Protein AF-A0A379SRW6-F1 (afdb_monomer_lite)

Organism: NCBI:txid59203

InterPro domains:
  IPR004628 Mannonate dehydratase [PF03786] (2-85)
  IPR004628 Mannonate dehydratase [PTHR30387] (2-88)
  IPR036237 Xylose isomerase-like superfamily [SSF51658] (2-86)

Radius of gyration: 14.85 Å; chains: 1; bounding box: 26×39×39 Å

Structure (mmCIF, N/CA/C/O backbone):
data_AF-A0A379SRW6-F1
#
_entry.id   AF-A0A379SRW6-F1
#
loop_
_atom_site.group_PDB
_atom_site.id
_atom_site.type_symbol
_atom_site.label_atom_id
_atom_site.label_alt_id
_atom_site.label_comp_id
_atom_site.label_asym_id
_atom_site.label_entity_id
_atom_site.label_seq_id
_atom_site.pdbx_PDB_ins_code
_atom_site.Cartn_x
_atom_site.Cartn_y
_atom_site.Cartn_z
_atom_site.occupancy
_atom_site.B_iso_or_equiv
_atom_site.auth_seq_id
_atom_site.auth_comp_id
_atom_site.auth_asym_id
_atom_site.auth_atom_id
_atom_site.pdbx_PDB_model_num
ATOM 1 N N . MET A 1 1 ? -9.256 7.655 9.965 1.00 83.50 1 MET A N 1
ATOM 2 C CA . MET A 1 1 ? -7.883 8.195 9.854 1.00 83.50 1 MET A CA 1
ATOM 3 C C . MET A 1 1 ? -7.322 7.821 8.493 1.00 83.50 1 MET A C 1
ATOM 5 O O . MET A 1 1 ? -7.619 6.730 8.015 1.00 83.50 1 MET A O 1
ATOM 9 N N . VAL A 1 2 ? -6.544 8.715 7.882 1.00 83.62 2 VAL A N 1
ATOM 10 C CA . VAL A 1 2 ? -5.858 8.481 6.603 1.00 83.62 2 VAL A CA 1
ATOM 11 C C . VAL A 1 2 ? -4.362 8.327 6.882 1.00 83.62 2 VAL A C 1
ATOM 13 O O . VAL A 1 2 ? -3.788 9.177 7.560 1.00 83.62 2 VAL A O 1
ATOM 16 N N . THR A 1 3 ? -3.737 7.235 6.437 1.00 91.69 3 THR A N 1
ATOM 17 C CA . THR A 1 3 ? -2.291 6.997 6.628 1.00 91.69 3 THR A CA 1
ATOM 18 C C . THR A 1 3 ? -1.742 5.940 5.664 1.00 91.69 3 THR A C 1
ATOM 20 O O . THR A 1 3 ? -2.503 5.320 4.925 1.00 91.69 3 THR A O 1
ATOM 23 N N . ALA A 1 4 ? -0.425 5.725 5.677 1.00 94.25 4 ALA A N 1
ATOM 24 C CA . ALA A 1 4 ? 0.303 4.748 4.870 1.00 94.25 4 ALA A CA 1
ATOM 25 C C . ALA A 1 4 ? 1.551 4.218 5.605 1.00 94.25 4 ALA A C 1
ATOM 27 O O . ALA A 1 4 ? 1.983 4.771 6.622 1.00 94.25 4 ALA A O 1
ATOM 28 N N . LEU A 1 5 ? 2.159 3.145 5.093 1.00 93.81 5 LEU A N 1
ATOM 29 C CA . LEU A 1 5 ? 3.385 2.551 5.640 1.00 93.81 5 LEU A CA 1
ATOM 30 C C . LEU A 1 5 ? 4.636 3.135 4.959 1.00 93.81 5 LEU A C 1
ATOM 32 O O . LEU A 1 5 ? 5.299 2.471 4.172 1.00 93.81 5 LEU A O 1
ATOM 36 N N . HIS A 1 6 ? 4.961 4.395 5.266 1.00 90.56 6 HIS A N 1
ATOM 37 C CA . HIS A 1 6 ? 6.057 5.143 4.619 1.00 90.56 6 HIS A CA 1
ATOM 38 C C . HIS A 1 6 ? 7.466 4.564 4.820 1.00 90.56 6 HIS A C 1
ATOM 40 O O . HIS A 1 6 ? 8.394 4.957 4.121 1.00 90.56 6 HIS A O 1
ATOM 46 N N . HIS A 1 7 ? 7.654 3.676 5.796 1.00 92.56 7 HIS A N 1
ATOM 47 C CA . HIS A 1 7 ? 8.938 3.022 6.046 1.00 92.56 7 HIS A CA 1
ATOM 48 C C . HIS A 1 7 ? 9.179 1.811 5.137 1.00 92.56 7 HIS A C 1
ATOM 50 O O . HIS A 1 7 ? 10.308 1.328 5.078 1.00 92.56 7 HIS A O 1
ATOM 56 N N . ILE A 1 8 ? 8.146 1.314 4.447 1.00 93.56 8 ILE A N 1
ATOM 57 C CA . ILE A 1 8 ? 8.275 0.215 3.488 1.00 93.56 8 ILE A CA 1
ATOM 58 C C . ILE A 1 8 ? 8.712 0.796 2.134 1.00 93.56 8 ILE A C 1
ATOM 60 O O . ILE A 1 8 ? 8.067 1.730 1.650 1.00 93.56 8 ILE A O 1
ATOM 64 N N . PRO A 1 9 ? 9.783 0.272 1.505 1.00 93.81 9 PRO A N 1
ATOM 65 C CA . PRO A 1 9 ? 10.240 0.756 0.206 1.00 93.81 9 PRO A CA 1
ATOM 66 C C . PRO A 1 9 ? 9.177 0.651 -0.895 1.00 93.81 9 PRO A C 1
ATOM 68 O O . PRO A 1 9 ? 8.293 -0.207 -0.870 1.00 93.81 9 PRO A O 1
ATOM 71 N N . ASN A 1 10 ? 9.293 1.509 -1.908 1.00 91.69 10 ASN A N 1
ATOM 72 C CA . ASN A 1 10 ? 8.372 1.506 -3.042 1.00 91.69 10 ASN A CA 1
ATOM 73 C C . ASN A 1 10 ? 8.411 0.164 -3.782 1.00 91.69 10 ASN A C 1
ATOM 75 O O . ASN A 1 10 ? 9.482 -0.349 -4.088 1.00 91.69 10 ASN A O 1
ATOM 79 N N . GLY A 1 11 ? 7.236 -0.368 -4.119 1.00 91.69 11 GLY A N 1
ATOM 80 C CA . GLY A 1 11 ? 7.106 -1.642 -4.830 1.00 91.69 11 GLY A CA 1
ATOM 81 C C . GLY A 1 11 ? 7.206 -2.887 -3.943 1.00 91.69 11 GLY A C 1
ATOM 82 O O . GLY A 1 11 ? 6.863 -3.972 -4.412 1.00 91.69 11 GLY A O 1
ATOM 83 N N . GLU A 1 12 ? 7.603 -2.761 -2.676 1.00 96.19 12 GLU A N 1
ATOM 84 C CA . GLU A 1 12 ? 7.623 -3.886 -1.740 1.00 96.19 12 GLU A CA 1
ATOM 85 C C . GLU A 1 12 ? 6.223 -4.237 -1.223 1.00 96.19 12 GLU A C 1
ATOM 87 O O . GLU A 1 12 ? 5.312 -3.403 -1.157 1.00 96.19 12 GLU A O 1
ATOM 92 N N . ILE A 1 13 ? 6.049 -5.506 -0.855 1.00 97.69 13 ILE A N 1
ATOM 93 C CA . ILE A 1 13 ? 4.777 -6.015 -0.337 1.00 97.69 13 ILE A CA 1
ATOM 94 C C . ILE A 1 13 ? 4.570 -5.497 1.086 1.00 97.69 13 ILE A C 1
ATOM 96 O O . ILE A 1 13 ? 5.426 -5.661 1.954 1.00 97.69 13 ILE A O 1
ATOM 100 N N . TRP A 1 14 ? 3.394 -4.935 1.354 1.00 97.75 14 TRP A N 1
ATOM 101 C CA . TRP A 1 14 ? 2.975 -4.638 2.721 1.00 97.75 14 TRP A CA 1
ATOM 102 C C . TRP A 1 14 ? 2.446 -5.924 3.345 1.00 97.75 14 TRP A C 1
ATOM 104 O O . TRP A 1 14 ? 1.397 -6.427 2.934 1.00 97.75 14 TRP A O 1
ATOM 114 N N . SER A 1 15 ? 3.188 -6.499 4.291 1.00 98.12 15 SER A N 1
ATOM 115 C CA . SER A 1 15 ? 2.760 -7.709 4.996 1.00 98.12 15 SER A CA 1
ATOM 116 C C . SER A 1 15 ? 1.526 -7.435 5.861 1.00 98.12 15 SER A C 1
ATOM 118 O O . SER A 1 15 ? 1.300 -6.310 6.307 1.00 98.12 15 SER A O 1
ATOM 120 N N . VAL A 1 16 ? 0.738 -8.483 6.113 1.00 97.94 16 VAL A N 1
ATOM 121 C CA . VAL A 1 16 ? -0.413 -8.419 7.029 1.00 97.94 16 VAL A CA 1
ATOM 122 C C . VAL A 1 16 ? 0.033 -7.913 8.403 1.00 97.94 16 VAL A C 1
ATOM 124 O O . VAL A 1 16 ? -0.559 -6.970 8.913 1.00 97.94 16 VAL A O 1
ATOM 127 N N . ASP A 1 17 ? 1.140 -8.439 8.930 1.00 97.94 17 ASP A N 1
ATOM 128 C CA . ASP A 1 17 ? 1.682 -8.053 10.238 1.00 97.94 17 ASP A CA 1
ATOM 129 C C . ASP A 1 17 ? 1.962 -6.544 10.355 1.00 97.94 17 ASP A C 1
ATOM 131 O O . ASP A 1 17 ? 1.635 -5.921 11.364 1.00 97.94 17 ASP A O 1
ATOM 135 N N . GLU A 1 18 ? 2.543 -5.921 9.324 1.00 97.56 18 GLU A N 1
ATOM 136 C CA . GLU A 1 18 ? 2.843 -4.484 9.345 1.00 97.56 18 GLU A CA 1
ATOM 137 C C . GLU A 1 18 ? 1.575 -3.625 9.236 1.00 97.56 18 GLU A C 1
ATOM 139 O O . GLU A 1 18 ? 1.474 -2.571 9.877 1.00 97.56 18 GLU A O 1
ATOM 144 N N . ILE A 1 19 ? 0.585 -4.084 8.463 1.00 97.62 19 ILE A N 1
ATOM 145 C CA . ILE A 1 19 ? -0.724 -3.431 8.361 1.00 97.62 19 ILE A CA 1
ATOM 146 C C . ILE A 1 19 ? -1.454 -3.517 9.706 1.00 97.62 19 ILE A C 1
ATOM 148 O O . ILE A 1 19 ? -1.938 -2.499 10.201 1.00 97.62 19 ILE A O 1
ATOM 152 N N . GLU A 1 20 ? -1.495 -4.694 10.329 1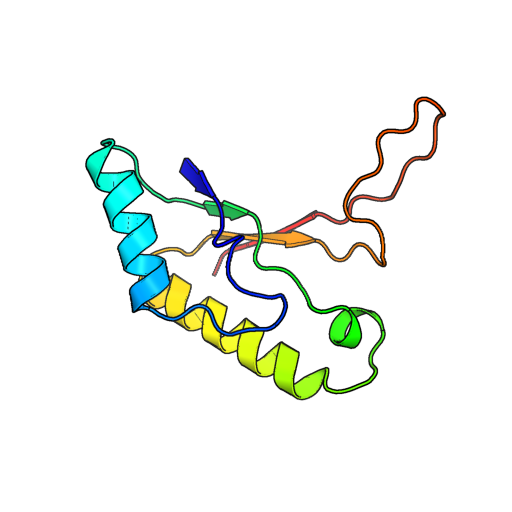.00 97.50 20 GLU A N 1
ATOM 153 C CA . GLU A 1 20 ? -2.141 -4.907 11.627 1.00 97.50 20 GLU A CA 1
ATOM 154 C C . GLU A 1 20 ? -1.459 -4.118 12.739 1.00 97.50 20 GLU A C 1
ATOM 156 O O . GLU A 1 20 ? -2.137 -3.464 13.528 1.00 97.50 20 GLU A O 1
ATOM 161 N N . LYS A 1 21 ? -0.123 -4.084 12.760 1.00 97.12 21 LYS A N 1
ATOM 162 C CA . LYS A 1 21 ? 0.634 -3.274 13.718 1.00 97.12 21 LYS A CA 1
ATOM 163 C C . LYS A 1 21 ? 0.262 -1.799 13.624 1.00 97.12 21 LYS A C 1
ATOM 165 O O . LYS A 1 21 ? 0.033 -1.153 14.645 1.00 97.12 21 LYS A O 1
ATOM 170 N N . ARG A 1 22 ? 0.181 -1.251 12.406 1.00 96.31 22 ARG A N 1
ATOM 171 C CA . ARG A 1 22 ? -0.254 0.136 12.218 1.00 96.31 22 ARG A CA 1
ATOM 172 C C . ARG A 1 22 ? -1.710 0.317 12.627 1.00 96.31 22 ARG A C 1
ATOM 174 O O . ARG A 1 22 ? -2.007 1.290 13.310 1.00 96.31 22 ARG A O 1
ATOM 181 N N . LYS A 1 23 ? -2.599 -0.592 12.224 1.00 96.00 23 LYS A N 1
ATOM 182 C CA . LYS A 1 23 ? -4.023 -0.554 12.575 1.00 96.00 23 LYS A CA 1
ATOM 183 C C . LYS A 1 23 ? -4.221 -0.530 14.093 1.00 96.00 23 LYS A C 1
ATOM 185 O O . LYS A 1 23 ? -4.931 0.345 14.574 1.00 96.00 23 LYS A O 1
ATOM 190 N N . ALA A 1 24 ? -3.504 -1.373 14.833 1.00 96.38 24 ALA A N 1
ATOM 191 C CA . ALA A 1 24 ? -3.531 -1.399 16.292 1.00 96.38 24 ALA A CA 1
ATOM 192 C C . ALA A 1 24 ? -3.145 -0.042 16.901 1.00 96.38 24 ALA A C 1
ATOM 194 O O . ALA A 1 24 ? -3.869 0.471 17.744 1.00 96.38 24 ALA A O 1
ATOM 195 N N . THR A 1 25 ? -2.079 0.608 16.415 1.00 95.94 25 THR A N 1
ATOM 196 C CA . THR A 1 25 ? -1.697 1.955 16.890 1.00 95.94 25 THR A CA 1
ATOM 197 C C . THR A 1 25 ? -2.798 3.001 16.665 1.00 95.94 25 THR A C 1
ATOM 199 O O . THR A 1 25 ? -2.954 3.929 17.455 1.00 95.94 25 THR A O 1
ATOM 202 N N . VAL A 1 26 ? -3.565 2.880 15.578 1.00 94.62 26 VAL A N 1
ATOM 203 C CA . VAL A 1 26 ? -4.684 3.788 15.273 1.00 94.62 26 VAL A CA 1
ATOM 204 C C . VAL A 1 26 ? -5.877 3.515 16.187 1.00 94.62 26 VAL A C 1
ATOM 206 O O . VAL A 1 26 ? -6.470 4.453 16.722 1.00 94.62 26 VAL A O 1
ATOM 209 N N . GLU A 1 27 ? -6.190 2.241 16.404 1.00 94.88 27 GLU A N 1
ATOM 210 C CA . GLU A 1 27 ? -7.291 1.795 17.260 1.00 94.88 27 GLU A CA 1
ATOM 211 C C . GLU A 1 27 ? -7.027 2.078 18.745 1.00 94.88 27 GLU A C 1
ATOM 213 O O . GLU A 1 27 ? -7.942 2.484 19.459 1.00 94.88 27 GLU A O 1
ATOM 218 N N . GLU A 1 28 ? -5.777 1.973 19.203 1.00 96.06 28 GLU A N 1
ATOM 219 C CA . GLU A 1 28 ? -5.346 2.387 20.547 1.00 96.06 28 GLU A CA 1
ATOM 220 C C . GLU A 1 28 ? -5.606 3.878 20.804 1.00 96.06 28 GLU A C 1
ATOM 222 O O . GLU A 1 28 ? -5.916 4.277 21.927 1.00 96.06 28 GLU A O 1
ATOM 227 N N . ALA A 1 29 ? -5.538 4.706 19.758 1.00 95.06 29 ALA A N 1
ATOM 228 C CA . ALA A 1 29 ? -5.897 6.120 19.818 1.00 95.06 29 ALA A CA 1
ATOM 229 C C . ALA A 1 29 ? -7.419 6.369 19.723 1.00 95.06 29 ALA A C 1
ATOM 231 O O . ALA A 1 29 ? -7.849 7.523 19.683 1.00 95.06 29 ALA A O 1
ATOM 232 N N . GLY A 1 30 ? -8.240 5.314 19.673 1.00 95.75 30 GLY A N 1
ATOM 233 C CA . GLY A 1 30 ? -9.695 5.396 19.530 1.00 95.75 30 GLY A CA 1
ATOM 234 C C . GLY A 1 30 ? -10.156 5.812 18.131 1.00 95.75 30 GLY A C 1
ATOM 235 O O . GLY A 1 30 ? -11.266 6.323 17.979 1.00 95.75 30 GLY A O 1
ATOM 236 N N . LEU A 1 31 ? -9.309 5.640 17.113 1.00 95.75 31 LEU A N 1
ATOM 237 C CA . LEU A 1 31 ? -9.605 5.972 15.721 1.00 95.75 31 LEU A CA 1
ATOM 238 C C . LEU A 1 31 ? -9.720 4.701 14.874 1.00 95.75 31 LEU A C 1
ATOM 240 O O . LEU A 1 31 ? -9.151 3.664 15.187 1.00 95.75 31 LEU A O 1
ATOM 244 N N . GLU A 1 32 ? -10.410 4.802 13.743 1.00 94.12 32 GLU A N 1
ATOM 245 C CA . GLU A 1 32 ? -10.446 3.750 12.724 1.00 94.12 32 GLU A CA 1
ATOM 246 C C . GLU A 1 32 ? -9.517 4.115 11.562 1.00 94.12 32 GLU A C 1
ATOM 248 O O . GLU A 1 32 ? -9.497 5.265 11.103 1.00 94.12 32 GLU A O 1
ATOM 253 N N . TRP A 1 33 ? -8.764 3.148 11.039 1.00 95.62 33 TRP A N 1
ATOM 254 C CA . TRP A 1 33 ? -8.026 3.328 9.791 1.00 95.62 33 TRP A CA 1
ATOM 255 C C . TRP A 1 33 ? -8.922 3.002 8.590 1.00 95.62 33 TRP A C 1
ATOM 257 O O . TRP A 1 33 ? -9.092 1.847 8.222 1.00 95.62 33 TRP A O 1
ATOM 267 N N . SER A 1 34 ? -9.487 4.041 7.973 1.00 90.31 34 SER A N 1
ATOM 268 C CA . 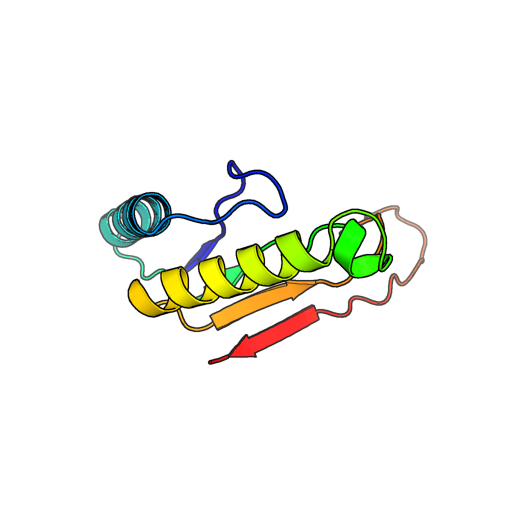SER A 1 34 ? -10.512 3.906 6.931 1.00 90.31 34 SER A CA 1
ATOM 269 C C . SER A 1 34 ? -9.983 4.032 5.499 1.00 90.31 34 SER A C 1
ATOM 271 O O . SER A 1 34 ? -10.576 3.478 4.575 1.00 90.31 34 SER A O 1
ATOM 273 N N . VAL A 1 35 ? -8.883 4.765 5.290 1.00 93.31 35 VAL A N 1
ATOM 274 C CA . VAL A 1 35 ? -8.317 5.025 3.956 1.00 93.31 35 VAL A CA 1
ATOM 275 C C . VAL A 1 35 ? -6.794 4.941 3.989 1.00 93.31 35 VAL A C 1
ATOM 277 O O . VAL A 1 35 ? -6.148 5.485 4.890 1.00 93.31 35 VAL A O 1
ATOM 280 N N . VAL A 1 36 ? -6.212 4.294 2.979 1.00 95.50 36 VAL A N 1
ATOM 281 C CA . VAL A 1 36 ? -4.765 4.321 2.728 1.00 95.50 36 VAL A CA 1
ATOM 282 C C . VAL A 1 36 ? -4.436 5.443 1.754 1.00 95.50 36 VAL A C 1
ATOM 284 O O . VAL A 1 36 ? -4.953 5.447 0.643 1.00 95.50 36 VAL A O 1
ATOM 287 N N . GLU A 1 37 ? -3.548 6.360 2.130 1.00 91.56 37 GLU A N 1
ATOM 288 C CA . GLU A 1 37 ? -3.030 7.407 1.237 1.00 91.56 37 GLU A CA 1
ATOM 289 C C . GLU A 1 37 ? -1.517 7.570 1.457 1.00 91.56 37 GLU A C 1
ATOM 291 O O . GLU A 1 37 ? -1.089 8.156 2.447 1.00 91.56 37 GLU A O 1
ATOM 296 N N . SER A 1 38 ? -0.653 6.997 0.614 1.00 90.00 38 SER A N 1
ATOM 297 C CA . SER A 1 38 ? -0.937 6.158 -0.564 1.00 90.00 38 SER A CA 1
ATOM 298 C C . SER A 1 38 ? -0.149 4.848 -0.554 1.00 90.00 38 SER A C 1
ATOM 300 O O . SER A 1 38 ? 0.841 4.711 0.166 1.00 90.00 38 SER A O 1
ATOM 302 N N . VAL A 1 39 ? -0.589 3.876 -1.362 1.00 93.25 39 VAL A N 1
ATOM 303 C CA . VAL A 1 39 ? 0.278 2.758 -1.768 1.00 93.25 39 VAL A CA 1
ATOM 304 C C . VAL A 1 39 ? 1.075 3.228 -2.990 1.00 93.25 39 VAL A C 1
ATOM 306 O O . VAL A 1 39 ? 0.463 3.469 -4.040 1.00 93.25 39 VAL A O 1
ATOM 309 N N . PRO A 1 40 ? 2.408 3.388 -2.884 1.00 91.69 40 PRO A N 1
ATOM 310 C CA . PRO A 1 40 ? 3.215 3.977 -3.945 1.00 91.69 40 PRO A CA 1
ATOM 311 C C . PRO A 1 40 ? 3.302 3.052 -5.165 1.00 91.69 40 PRO A C 1
ATOM 313 O O . PRO A 1 40 ? 3.552 1.852 -5.046 1.00 91.69 40 PRO A O 1
ATOM 316 N N . ILE A 1 41 ? 3.131 3.626 -6.357 1.00 91.31 41 ILE A N 1
ATOM 317 C CA . ILE A 1 41 ? 3.352 2.934 -7.631 1.00 91.31 41 ILE A CA 1
ATOM 318 C C . ILE A 1 41 ? 4.823 3.091 -8.015 1.00 91.31 41 ILE A C 1
ATOM 320 O O . ILE A 1 41 ? 5.310 4.213 -8.151 1.00 91.31 41 ILE A O 1
ATOM 324 N N . HIS A 1 42 ? 5.523 1.971 -8.204 1.00 93.56 42 HIS A N 1
ATOM 325 C CA . HIS A 1 42 ? 6.935 1.966 -8.590 1.00 93.56 42 HIS A CA 1
ATOM 326 C C . HIS A 1 42 ? 7.150 2.614 -9.975 1.00 93.56 42 HIS A C 1
ATOM 328 O O . HIS A 1 42 ? 6.338 2.430 -10.883 1.00 93.56 42 HIS A O 1
ATOM 334 N N . GLU A 1 43 ? 8.256 3.340 -10.168 1.00 90.94 43 GLU A N 1
ATOM 335 C CA . GLU A 1 43 ? 8.546 4.081 -11.413 1.00 90.94 43 GLU A CA 1
ATOM 336 C C . GLU A 1 43 ? 8.658 3.177 -12.652 1.00 90.94 43 GLU A C 1
ATOM 338 O O . GLU A 1 43 ? 8.174 3.534 -13.725 1.00 90.94 43 GLU A O 1
ATOM 343 N N . ASP A 1 44 ? 9.209 1.969 -12.512 1.00 93.88 44 ASP A N 1
ATOM 344 C CA . ASP A 1 44 ? 9.188 0.923 -13.550 1.00 93.88 44 ASP A CA 1
ATOM 345 C C . ASP A 1 44 ? 7.777 0.669 -14.112 1.00 93.88 44 ASP A C 1
ATOM 347 O O . ASP A 1 44 ? 7.622 0.493 -15.319 1.00 93.88 44 ASP A O 1
ATOM 351 N N . ILE A 1 45 ? 6.730 0.705 -13.270 1.00 93.19 45 ILE A N 1
ATOM 352 C CA . ILE A 1 45 ? 5.332 0.568 -13.719 1.00 93.19 45 ILE A CA 1
ATOM 353 C C . ILE A 1 45 ? 4.926 1.785 -14.549 1.00 93.19 45 ILE A C 1
ATOM 355 O O . ILE A 1 45 ? 4.301 1.639 -15.597 1.00 93.19 45 ILE A O 1
ATOM 359 N N . LYS A 1 46 ? 5.291 2.990 -14.097 1.00 89.69 46 LYS A N 1
ATOM 360 C CA . LYS A 1 46 ? 4.946 4.246 -14.779 1.00 89.69 46 LYS A CA 1
ATOM 361 C C . LYS A 1 46 ? 5.621 4.370 -16.144 1.00 89.69 46 LYS A C 1
ATOM 363 O O . LYS A 1 46 ? 5.036 4.918 -17.073 1.00 89.69 46 LYS A O 1
ATOM 368 N N . THR A 1 47 ? 6.838 3.848 -16.259 1.00 92.19 47 THR A N 1
ATOM 369 C CA . THR A 1 47 ? 7.667 3.910 -17.470 1.00 92.19 47 THR A CA 1
ATOM 370 C C . THR A 1 47 ? 7.561 2.667 -18.352 1.00 92.19 47 THR A C 1
ATOM 372 O O . THR A 1 47 ? 8.047 2.695 -19.479 1.00 92.19 47 THR A O 1
ATOM 375 N N . HIS A 1 48 ? 6.916 1.599 -17.871 1.00 92.62 48 HIS A N 1
ATOM 376 C CA . HIS A 1 4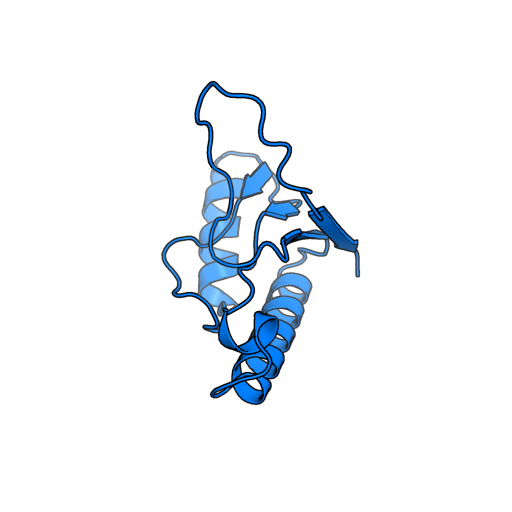8 ? 6.854 0.294 -18.534 1.00 92.62 48 HIS A CA 1
ATOM 377 C C . HIS A 1 48 ? 8.257 -0.252 -18.876 1.00 92.62 48 HIS A C 1
ATOM 379 O O . HIS A 1 48 ? 8.545 -0.676 -19.999 1.00 92.62 48 HIS A O 1
ATOM 385 N N . THR A 1 49 ? 9.156 -0.200 -17.892 1.00 93.38 49 THR A N 1
ATOM 386 C CA . THR A 1 49 ? 10.547 -0.664 -17.997 1.00 93.38 49 THR A CA 1
ATOM 387 C C . THR A 1 49 ? 10.927 -1.549 -16.809 1.00 93.38 49 THR A C 1
ATOM 389 O O . THR A 1 49 ? 10.119 -1.777 -15.910 1.00 93.38 49 THR A O 1
ATOM 392 N N . GLY A 1 50 ? 12.148 -2.091 -16.807 1.00 95.06 50 GLY A N 1
ATOM 393 C CA . GLY A 1 50 ? 12.688 -2.810 -15.653 1.00 95.06 50 GLY A CA 1
ATOM 394 C C . GLY A 1 50 ? 11.842 -4.018 -15.242 1.00 95.06 50 GLY A C 1
ATOM 395 O O . GLY A 1 50 ? 11.476 -4.843 -16.078 1.00 95.06 50 GLY A O 1
ATOM 396 N N . GLN A 1 51 ? 11.540 -4.119 -13.947 1.00 95.94 51 GLN A N 1
ATOM 397 C CA . GLN A 1 51 ? 10.808 -5.245 -13.355 1.00 95.94 51 GLN A CA 1
ATOM 398 C C . GLN A 1 51 ? 9.319 -4.929 -13.125 1.00 95.94 51 GLN A C 1
ATOM 400 O O . GLN A 1 51 ? 8.722 -5.424 -12.171 1.00 95.94 51 GLN A O 1
ATOM 405 N N . TYR A 1 52 ? 8.697 -4.111 -13.983 1.00 95.19 52 TYR A N 1
ATOM 406 C CA . TYR A 1 52 ? 7.306 -3.661 -13.814 1.00 95.19 52 TYR A CA 1
ATOM 407 C C . TYR A 1 52 ? 6.297 -4.792 -13.532 1.00 95.19 52 TYR A C 1
ATOM 409 O O . 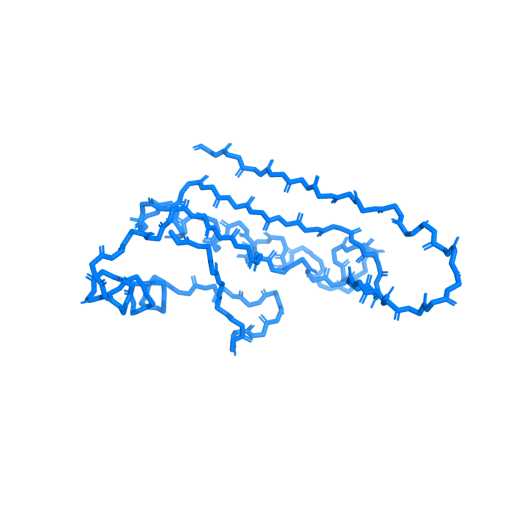TYR A 1 52 ? 5.421 -4.615 -12.687 1.00 95.19 52 TYR A O 1
ATOM 417 N N . ASP A 1 53 ? 6.451 -5.970 -14.146 1.00 96.56 53 ASP A N 1
ATOM 418 C CA . ASP A 1 53 ? 5.592 -7.136 -13.892 1.00 96.56 53 ASP A CA 1
ATOM 419 C C . ASP A 1 53 ? 5.658 -7.634 -12.439 1.00 96.56 53 ASP A C 1
ATOM 421 O O . ASP A 1 53 ? 4.643 -8.043 -11.869 1.00 96.56 53 ASP A O 1
ATOM 425 N N . LEU A 1 54 ? 6.846 -7.608 -11.824 1.00 97.38 54 LEU A N 1
ATOM 426 C CA . LEU A 1 54 ? 7.023 -7.950 -10.411 1.00 97.38 54 LEU A CA 1
ATOM 427 C C . LEU A 1 54 ? 6.324 -6.913 -9.533 1.00 97.38 54 LEU A C 1
ATOM 429 O O . LEU A 1 54 ? 5.559 -7.271 -8.640 1.00 97.38 54 LEU A O 1
ATOM 433 N N . TRP A 1 55 ? 6.531 -5.630 -9.825 1.00 97.31 55 TRP A N 1
ATOM 434 C CA . TRP A 1 55 ? 5.946 -4.546 -9.043 1.00 97.31 55 TRP A CA 1
ATOM 435 C C . TRP A 1 55 ? 4.418 -4.534 -9.112 1.00 97.31 55 TRP A C 1
ATOM 437 O O . TRP A 1 55 ? 3.766 -4.286 -8.100 1.00 97.31 55 TRP A O 1
ATOM 447 N N . ILE A 1 56 ? 3.830 -4.876 -10.262 1.00 96.38 56 ILE A N 1
ATOM 448 C CA . ILE A 1 56 ? 2.377 -5.052 -10.395 1.00 96.38 56 ILE A CA 1
ATOM 449 C C . ILE A 1 56 ? 1.884 -6.194 -9.499 1.00 96.38 56 ILE A C 1
ATOM 451 O O . ILE A 1 56 ? 0.884 -6.030 -8.798 1.00 96.38 56 ILE A O 1
ATOM 455 N N . LYS A 1 57 ? 2.581 -7.338 -9.479 1.00 98.19 57 LYS A N 1
ATOM 456 C CA . LYS A 1 57 ? 2.220 -8.473 -8.610 1.00 98.19 57 LYS A CA 1
ATOM 457 C C . LYS A 1 57 ? 2.312 -8.103 -7.132 1.00 98.19 57 LYS A C 1
ATOM 459 O O . LYS A 1 57 ? 1.398 -8.419 -6.373 1.00 98.19 57 LYS A O 1
ATOM 464 N N . ASN A 1 58 ? 3.363 -7.390 -6.736 1.00 98.06 58 ASN A N 1
ATOM 465 C CA . ASN A 1 58 ? 3.523 -6.920 -5.362 1.00 98.06 58 ASN A CA 1
ATOM 466 C C . ASN A 1 58 ? 2.411 -5.941 -4.976 1.00 98.06 58 ASN A C 1
ATOM 468 O O . ASN A 1 58 ? 1.809 -6.086 -3.914 1.00 98.06 58 ASN A O 1
ATOM 472 N N . TYR A 1 59 ? 2.072 -5.003 -5.865 1.00 97.00 59 TYR A N 1
ATOM 473 C CA . TYR A 1 59 ? 0.972 -4.065 -5.648 1.00 97.00 59 TYR A CA 1
ATOM 474 C C . TYR A 1 59 ? -0.358 -4.803 -5.449 1.00 97.00 59 TYR A C 1
ATOM 476 O O . TYR A 1 59 ? -1.078 -4.541 -4.489 1.00 97.00 59 TYR A O 1
ATOM 484 N N . GLN A 1 60 ? -0.663 -5.790 -6.300 1.00 97.56 60 GLN A N 1
ATOM 485 C CA . GLN A 1 60 ? -1.848 -6.641 -6.144 1.00 97.56 60 GLN A CA 1
ATOM 486 C C . GLN A 1 60 ? -1.850 -7.396 -4.810 1.00 97.56 60 GLN A C 1
ATOM 488 O O . GLN A 1 60 ? -2.900 -7.499 -4.176 1.00 97.56 60 GLN A O 1
ATOM 493 N N . GLN A 1 61 ? -0.701 -7.922 -4.374 1.00 98.38 61 GLN A N 1
ATOM 494 C CA . GLN A 1 61 ? -0.596 -8.618 -3.093 1.00 98.38 61 GLN A CA 1
ATOM 495 C C . GLN A 1 61 ? -0.833 -7.669 -1.912 1.00 98.38 61 GLN A C 1
ATOM 497 O O . GLN A 1 61 ? -1.583 -8.016 -1.003 1.00 98.38 61 GLN A O 1
ATOM 502 N N . THR A 1 62 ? -0.279 -6.455 -1.952 1.00 98.00 62 THR A N 1
ATOM 503 C CA . THR A 1 62 ? -0.542 -5.407 -0.954 1.00 98.00 62 THR A CA 1
ATOM 504 C C . THR A 1 62 ? -2.033 -5.083 -0.858 1.00 98.00 62 THR A C 1
ATOM 506 O O . THR A 1 62 ? -2.572 -5.028 0.245 1.00 98.00 62 THR A O 1
ATOM 509 N N . LEU A 1 63 ? -2.736 -4.942 -1.988 1.00 97.38 63 LEU A N 1
ATOM 510 C CA . LEU A 1 63 ? -4.185 -4.701 -1.984 1.00 97.38 63 LEU A CA 1
ATOM 511 C C . LEU A 1 63 ? -4.975 -5.858 -1.353 1.00 97.38 63 LEU A C 1
ATOM 513 O O . LEU A 1 63 ? -5.910 -5.618 -0.593 1.00 97.38 63 LEU A O 1
ATOM 517 N N . ARG A 1 64 ? -4.590 -7.113 -1.625 1.00 98.19 64 ARG A N 1
ATOM 518 C CA . ARG A 1 64 ? -5.212 -8.291 -0.990 1.00 98.19 64 ARG A CA 1
ATOM 519 C C . ARG A 1 64 ? -4.989 -8.301 0.521 1.00 98.19 64 ARG A C 1
ATOM 521 O O . ARG A 1 64 ? -5.926 -8.585 1.261 1.00 98.19 64 ARG A O 1
ATOM 528 N N . ASN A 1 65 ? -3.782 -7.962 0.972 1.00 98.25 65 ASN A N 1
ATOM 529 C CA . ASN A 1 65 ? -3.452 -7.905 2.396 1.00 98.25 65 ASN A CA 1
ATOM 530 C C . ASN A 1 65 ? -4.232 -6.784 3.104 1.00 98.25 65 ASN A C 1
ATOM 532 O O . ASN A 1 65 ? -4.788 -7.008 4.173 1.00 98.25 65 ASN A O 1
ATOM 536 N N . LEU A 1 66 ? -4.351 -5.605 2.482 1.00 97.44 66 LEU A N 1
ATOM 537 C CA . LEU A 1 66 ? -5.175 -4.505 2.999 1.00 97.44 66 LEU A CA 1
ATOM 538 C C . LEU A 1 66 ? -6.645 -4.915 3.147 1.00 97.44 66 LEU A C 1
ATOM 540 O O . LEU A 1 66 ? -7.234 -4.698 4.207 1.00 97.44 66 LEU A O 1
ATOM 544 N N . ALA A 1 67 ? -7.208 -5.571 2.128 1.00 96.44 67 ALA A N 1
ATOM 545 C CA . ALA A 1 67 ? -8.573 -6.085 2.178 1.00 96.44 67 ALA A CA 1
ATOM 546 C C . ALA A 1 67 ? -8.752 -7.128 3.296 1.00 96.44 67 ALA A C 1
ATOM 548 O O . ALA A 1 67 ? -9.739 -7.076 4.026 1.00 96.44 67 ALA A O 1
ATOM 549 N N . GLN A 1 68 ? -7.779 -8.028 3.494 1.00 97.25 68 GLN A N 1
ATOM 550 C CA . GLN A 1 68 ? -7.784 -8.989 4.606 1.00 97.25 68 GLN A CA 1
ATOM 551 C C . GLN A 1 68 ? -7.801 -8.288 5.976 1.00 97.25 68 GLN A C 1
ATOM 553 O O . GLN A 1 68 ? -8.476 -8.753 6.892 1.00 97.25 68 GLN A O 1
ATOM 558 N N . CYS A 1 69 ? -7.119 -7.149 6.110 1.00 96.44 69 CYS A N 1
ATOM 559 C CA . CYS A 1 69 ? -7.126 -6.330 7.324 1.00 96.44 69 CYS A CA 1
ATOM 560 C C . CYS A 1 69 ? -8.364 -5.417 7.454 1.00 96.44 69 CYS A C 1
ATOM 562 O O . CYS A 1 69 ? -8.474 -4.662 8.428 1.00 96.44 69 CYS A O 1
ATOM 564 N N . GLY A 1 70 ? -9.306 -5.480 6.508 1.00 95.44 70 GLY A N 1
ATOM 565 C CA . GLY A 1 70 ? -10.546 -4.704 6.513 1.00 95.44 70 GLY A CA 1
ATOM 566 C C . GLY A 1 70 ? -10.420 -3.285 5.956 1.00 95.44 70 GLY A C 1
ATOM 567 O O . GLY A 1 70 ? -11.276 -2.452 6.239 1.00 95.44 70 GLY A O 1
ATOM 568 N N . ILE A 1 71 ? -9.369 -2.992 5.186 1.00 95.50 71 ILE A N 1
ATOM 569 C CA . ILE A 1 71 ? -9.143 -1.682 4.570 1.00 95.50 71 ILE A CA 1
ATOM 570 C C . ILE A 1 71 ? -9.415 -1.781 3.067 1.00 95.50 71 ILE A C 1
ATOM 572 O O . ILE A 1 71 ? -8.659 -2.408 2.328 1.00 95.50 71 ILE A O 1
ATOM 576 N N . TYR A 1 72 ? -10.487 -1.131 2.612 1.00 95.75 72 TYR A N 1
ATOM 577 C CA . TYR A 1 72 ? -11.003 -1.284 1.241 1.00 95.75 72 TYR A CA 1
ATOM 578 C C . TYR A 1 72 ? -10.853 -0.036 0.363 1.00 95.75 72 TYR A C 1
ATOM 580 O O . TYR A 1 72 ? -11.106 -0.090 -0.840 1.00 95.75 72 TYR A O 1
ATOM 588 N N . THR A 1 73 ? -10.429 1.090 0.945 1.00 94.00 73 THR A N 1
ATOM 589 C CA . THR A 1 73 ? -10.237 2.347 0.210 1.00 94.00 73 THR A CA 1
ATOM 590 C C . THR A 1 73 ? -8.757 2.686 0.124 1.00 94.00 73 THR A C 1
ATOM 592 O O . THR A 1 73 ? -8.104 2.920 1.145 1.00 94.00 73 THR A O 1
ATOM 595 N N . VAL A 1 74 ? -8.235 2.745 -1.102 1.00 92.94 74 VAL A N 1
ATOM 596 C CA . VAL A 1 74 ? -6.832 3.069 -1.375 1.00 92.94 74 VAL A CA 1
ATOM 597 C C . VAL A 1 74 ? -6.745 4.250 -2.337 1.00 92.94 74 VAL A C 1
ATOM 599 O O . VAL A 1 74 ? -7.236 4.204 -3.468 1.00 92.94 74 VAL A O 1
ATOM 602 N N . CYS A 1 75 ? -6.086 5.311 -1.886 1.00 91.19 75 CYS A N 1
ATOM 603 C CA . CYS A 1 75 ? -5.662 6.438 -2.699 1.00 91.19 75 CYS A CA 1
ATOM 604 C C . CYS A 1 75 ? -4.285 6.141 -3.301 1.00 91.19 75 CYS A C 1
ATOM 606 O O . CYS A 1 75 ? -3.370 5.685 -2.609 1.00 91.19 75 CYS A O 1
ATOM 608 N N . TYR A 1 76 ? -4.123 6.437 -4.587 1.00 89.50 76 TYR A N 1
ATOM 609 C CA . TYR A 1 76 ? -2.837 6.381 -5.273 1.00 89.50 76 TYR A CA 1
ATOM 610 C C . TYR A 1 76 ? -2.716 7.528 -6.274 1.00 89.50 76 TYR A C 1
ATOM 612 O O . TYR A 1 76 ? -3.707 8.129 -6.703 1.00 89.50 76 TYR A O 1
ATOM 620 N N . ASN A 1 77 ? -1.480 7.815 -6.666 1.00 84.19 77 ASN A N 1
ATOM 621 C CA . ASN A 1 77 ? -1.183 8.750 -7.738 1.00 84.19 77 ASN A CA 1
ATOM 622 C C . ASN A 1 77 ? -0.375 8.053 -8.841 1.00 84.19 77 ASN A C 1
ATOM 624 O O . ASN A 1 77 ? 0.260 7.020 -8.625 1.00 84.19 77 ASN A O 1
ATOM 628 N N . PHE A 1 78 ? -0.420 8.631 -10.040 1.00 84.56 78 PHE A N 1
ATOM 629 C CA . PHE A 1 78 ? 0.382 8.203 -11.187 1.00 84.56 78 PHE A CA 1
ATOM 630 C C . PHE A 1 78 ? 1.208 9.375 -11.729 1.00 84.56 78 PHE A C 1
ATOM 632 O O . PHE A 1 78 ? 1.292 9.595 -12.936 1.00 84.56 78 PHE A O 1
ATOM 639 N N . MET A 1 79 ? 1.762 10.190 -10.829 1.00 77.12 79 MET A N 1
ATOM 640 C CA . MET A 1 79 ? 2.606 11.312 -11.228 1.00 77.12 79 MET A CA 1
ATOM 641 C C . MET A 1 79 ? 4.013 10.795 -11.559 1.00 77.12 79 MET A C 1
ATOM 643 O O . MET A 1 79 ? 4.599 10.092 -10.734 1.00 77.12 79 MET A O 1
ATOM 647 N N . PRO A 1 80 ? 4.555 11.057 -12.762 1.00 65.88 80 PRO A N 1
ATOM 648 C CA . PRO A 1 80 ? 5.918 10.662 -13.095 1.00 65.88 80 PRO A CA 1
ATOM 649 C C . PRO A 1 80 ? 6.922 11.564 -12.364 1.00 65.88 80 PRO A C 1
ATOM 651 O O . PRO A 1 80 ? 6.828 12.787 -12.457 1.00 65.88 80 PRO A O 1
ATOM 654 N N . VAL A 1 81 ? 7.907 10.954 -11.695 1.00 60.59 81 VAL A N 1
ATOM 655 C CA . VAL A 1 81 ? 9.109 11.585 -11.101 1.00 60.59 81 VAL A CA 1
ATOM 656 C C . VAL A 1 81 ? 8.889 12.553 -9.921 1.00 60.59 81 VAL A C 1
ATOM 658 O O . VAL A 1 81 ? 9.650 12.489 -8.960 1.00 60.59 81 VAL A O 1
ATOM 661 N N . LEU A 1 82 ? 7.887 13.433 -9.942 1.00 57.28 82 LEU A N 1
ATOM 662 C CA . LEU A 1 82 ? 7.620 14.412 -8.878 1.00 57.28 82 LEU A CA 1
ATOM 663 C C . LEU A 1 82 ? 6.195 14.242 -8.359 1.00 57.28 82 LEU A C 1
ATOM 665 O O . LEU A 1 82 ? 5.252 14.308 -9.141 1.00 57.28 82 LEU A O 1
ATOM 669 N N . ASP A 1 83 ? 6.057 14.025 -7.050 1.00 53.00 83 ASP 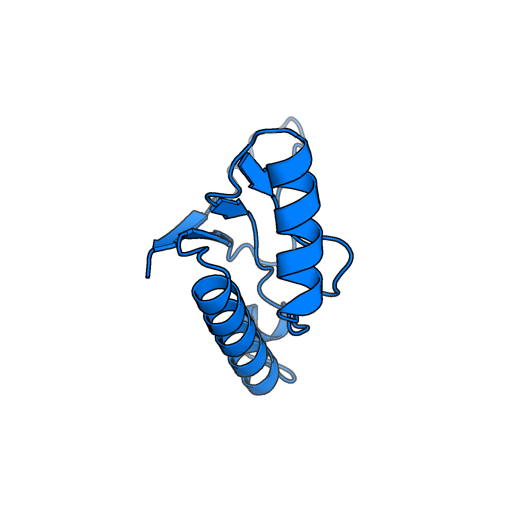A N 1
ATOM 670 C CA . ASP A 1 83 ? 4.785 13.698 -6.393 1.00 53.00 83 ASP A CA 1
ATOM 671 C C . ASP A 1 83 ? 3.940 14.954 -6.118 1.00 53.00 83 ASP A C 1
ATOM 673 O O . ASP A 1 83 ? 2.748 15.005 -6.405 1.00 53.00 83 ASP A O 1
ATOM 677 N N . TRP A 1 84 ? 4.575 16.018 -5.630 1.00 51.84 84 TRP A N 1
ATOM 678 C CA . TRP A 1 84 ? 4.030 17.372 -5.597 1.00 51.84 84 TRP A CA 1
ATOM 679 C C . TRP A 1 84 ? 5.182 18.351 -5.344 1.00 51.84 84 TRP A C 1
ATOM 681 O O . TRP A 1 84 ? 5.993 18.141 -4.448 1.00 51.84 84 TRP A O 1
ATOM 691 N N . ASP A 1 85 ? 5.258 19.422 -6.131 1.00 46.62 85 ASP A N 1
ATOM 692 C CA . ASP A 1 85 ? 6.233 20.498 -5.937 1.00 46.62 85 ASP A CA 1
ATOM 693 C C . ASP A 1 85 ? 5.473 21.806 -5.707 1.00 46.62 85 ASP A C 1
ATOM 695 O O . ASP A 1 85 ? 4.723 22.262 -6.573 1.00 46.62 85 ASP A O 1
ATOM 699 N N . THR A 1 86 ? 5.656 22.444 -4.548 1.00 49.47 86 THR A N 1
ATOM 700 C CA . THR A 1 86 ? 5.185 23.820 -4.323 1.00 49.47 86 THR A CA 1
ATOM 701 C C . THR A 1 86 ? 6.320 24.809 -4.557 1.00 49.47 86 THR A C 1
ATOM 703 O O . THR A 1 86 ? 6.851 25.390 -3.612 1.00 49.47 86 THR A O 1
ATOM 706 N N . TYR A 1 87 ? 6.671 25.055 -5.821 1.00 44.16 87 TYR A N 1
ATOM 707 C CA . TYR A 1 87 ? 7.345 26.303 -6.184 1.00 44.16 87 TYR A CA 1
ATOM 708 C C . TYR A 1 87 ? 6.271 27.362 -6.461 1.00 44.16 87 TYR A C 1
ATOM 710 O O . TYR A 1 87 ? 5.335 27.133 -7.230 1.00 44.16 87 TYR A O 1
ATOM 718 N N . ARG A 1 88 ? 6.368 28.530 -5.813 1.00 48.88 88 ARG A N 1
ATOM 719 C CA . ARG A 1 88 ? 5.493 29.698 -6.034 1.00 48.88 88 ARG A CA 1
ATOM 720 C C . ARG A 1 88 ? 5.715 30.274 -7.448 1.00 48.88 88 ARG A C 1
ATOM 722 O O . ARG A 1 88 ? 6.285 31.342 -7.604 1.00 48.88 88 ARG A O 1
ATOM 729 N N . SER A 1 89 ? 5.259 29.576 -8.483 1.00 44.97 89 SER A N 1
ATOM 730 C CA . SER A 1 89 ? 5.103 30.096 -9.847 1.00 44.97 89 SER A CA 1
ATOM 731 C C . SER A 1 89 ? 4.304 29.114 -10.70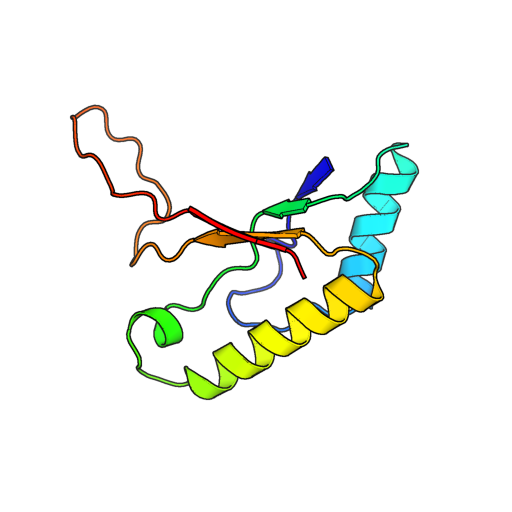8 1.00 44.97 89 SER A C 1
ATOM 733 O O . SER A 1 89 ? 4.864 28.397 -11.525 1.00 44.97 89 SER A O 1
ATOM 735 N N . GLY A 1 90 ? 2.985 29.064 -10.514 1.00 50.09 90 GLY A N 1
ATOM 736 C CA . GLY A 1 90 ? 2.008 28.848 -11.594 1.00 50.09 90 GLY A CA 1
ATOM 737 C C . GLY A 1 90 ? 2.084 27.596 -12.483 1.00 50.09 90 GLY A C 1
ATOM 738 O O . GLY A 1 90 ? 1.375 27.566 -13.486 1.00 50.09 90 GLY A O 1
ATOM 739 N N . ILE A 1 91 ? 2.866 26.563 -12.163 1.00 44.78 91 ILE A N 1
ATOM 740 C CA . ILE A 1 91 ? 2.827 25.298 -12.906 1.00 44.78 91 ILE A CA 1
ATOM 741 C C . ILE A 1 91 ? 1.719 24.430 -12.306 1.00 44.78 91 ILE A C 1
ATOM 743 O O . ILE A 1 91 ? 1.844 23.891 -11.209 1.00 44.78 91 ILE A O 1
ATOM 747 N N . ARG A 1 92 ? 0.603 24.299 -13.033 1.00 38.50 92 ARG A N 1
ATOM 748 C CA . ARG A 1 92 ? -0.404 23.266 -12.761 1.00 38.50 92 ARG A CA 1
ATOM 749 C C . ARG A 1 92 ? 0.195 21.923 -13.158 1.00 38.50 92 ARG A C 1
ATOM 751 O O . ARG A 1 92 ? 0.185 21.572 -14.335 1.00 38.50 92 ARG A O 1
ATOM 758 N N . ILE A 1 93 ? 0.698 21.173 -12.186 1.00 47.44 93 ILE A N 1
ATOM 759 C CA . ILE A 1 93 ? 0.942 19.746 -12.379 1.00 47.44 93 ILE A CA 1
ATOM 760 C C . ILE A 1 93 ? -0.437 19.079 -12.378 1.00 47.44 93 ILE A C 1
ATOM 762 O O . ILE A 1 93 ? -1.236 19.299 -11.465 1.00 47.44 93 ILE A O 1
ATOM 766 N N . ALA A 1 94 ? -0.776 18.353 -13.442 1.00 44.19 94 ALA A N 1
ATOM 767 C CA . ALA A 1 94 ? -2.045 17.640 -13.525 1.00 44.19 94 ALA A CA 1
ATOM 768 C C . ALA A 1 94 ? -2.047 16.507 -12.486 1.00 44.19 94 ALA A C 1
ATOM 770 O O . ALA A 1 94 ? -1.478 15.444 -12.719 1.00 44.19 94 ALA A O 1
ATOM 771 N N . GLY A 1 95 ? -2.650 16.757 -11.323 1.00 43.97 95 GLY A N 1
ATOM 772 C CA . GLY A 1 95 ? -2.839 15.752 -10.284 1.00 43.97 95 GLY A CA 1
ATOM 773 C C . GLY A 1 95 ? -3.889 14.739 -10.725 1.00 43.97 95 GLY A C 1
ATOM 774 O O . GLY A 1 95 ? -5.086 15.005 -10.644 1.00 43.97 95 GLY A O 1
ATOM 775 N N . TRP A 1 96 ? -3.449 13.578 -11.201 1.00 47.16 96 TRP A N 1
ATOM 776 C CA . TRP A 1 96 ? -4.321 12.428 -11.433 1.00 47.16 96 TRP A CA 1
ATOM 777 C C . TRP A 1 96 ? -4.397 11.609 -10.144 1.00 47.16 96 TRP A C 1
ATOM 779 O O . TRP A 1 96 ? -3.779 10.551 -10.031 1.00 47.16 96 TRP A O 1
ATOM 789 N N . PHE A 1 97 ? -5.130 12.121 -9.155 1.00 46.28 97 PHE A N 1
ATOM 790 C CA . PHE A 1 97 ? -5.548 11.304 -8.021 1.00 46.28 97 PHE A CA 1
ATOM 791 C C . PHE A 1 97 ? -6.611 10.333 -8.515 1.00 46.28 97 PHE A C 1
ATOM 793 O O . PHE A 1 97 ? -7.622 10.739 -9.094 1.00 46.28 97 PHE A O 1
ATOM 800 N N . LYS A 1 98 ? -6.378 9.042 -8.307 1.00 52.34 98 LYS A N 1
ATOM 801 C CA . LYS A 1 98 ? -7.394 8.018 -8.515 1.00 52.34 98 LYS A CA 1
ATOM 802 C C . LYS A 1 98 ? -7.618 7.324 -7.181 1.00 52.34 98 LYS A C 1
ATOM 804 O O . LYS A 1 98 ? -6.677 6.856 -6.547 1.00 52.34 98 LYS A O 1
ATOM 809 N N . SER A 1 99 ? -8.872 7.281 -6.752 1.00 45.09 99 SER A N 1
ATOM 810 C CA . SER A 1 99 ? -9.303 6.405 -5.673 1.00 45.09 99 SER A CA 1
ATOM 811 C C . SER A 1 99 ? -9.705 5.062 -6.276 1.00 45.09 99 SER A C 1
ATOM 813 O O . SER A 1 99 ? -10.411 5.005 -7.285 1.00 45.09 99 SER A O 1
ATOM 815 N N . ALA A 1 100 ? -9.228 3.974 -5.679 1.00 50.97 100 ALA A N 1
ATOM 816 C CA . ALA A 1 100 ? -9.773 2.645 -5.903 1.00 50.97 100 ALA A CA 1
ATOM 817 C C . ALA A 1 100 ? -10.541 2.236 -4.641 1.00 50.97 100 ALA A C 1
ATOM 819 O O . ALA A 1 100 ? -9.975 2.211 -3.547 1.00 50.97 100 ALA A O 1
ATOM 820 N N . ALA A 1 101 ? -11.835 1.965 -4.806 1.00 41.06 101 ALA A N 1
ATOM 821 C CA . ALA A 1 101 ? -12.660 1.286 -3.816 1.00 41.06 101 ALA A CA 1
ATOM 822 C C . ALA A 1 101 ? -12.917 -0.130 -4.347 1.00 41.06 101 ALA A C 1
ATOM 824 O O . ALA A 1 101 ? -13.296 -0.271 -5.515 1.00 41.06 101 ALA A O 1
ATOM 825 N N . PHE A 1 102 ? -12.645 -1.142 -3.525 1.00 45.66 102 PHE A N 1
ATOM 826 C CA . PHE A 1 102 ? -12.842 -2.557 -3.856 1.00 45.66 102 PHE A CA 1
ATOM 827 C C . PHE A 1 102 ? -14.047 -3.132 -3.120 1.00 45.66 102 PHE A C 1
ATOM 829 O O . PHE A 1 102 ? -14.249 -2.746 -1.946 1.00 45.66 102 PHE A O 1
#

Foldseek 3Di:
DEEEDVVDDQLAADALVNVVVVQVVQVVVVHGHAEYDAREQDLCCLVVHDPNVSSVVRSVNNQVSCVVVVHFKHKYWSQHPDPDDPDPDDDPDPTPIDIGGD

pLDDT: mean 83.94, std 19.54, range [38.5, 98.38]

Secondary structure (DSSP, 8-state):
-EE--TTSPTT----HHHHHHHHHHHHHTT----EEE--PPPHHHHHT-TTHHHHHHHHHHHHHHHHHTT--EEEEE--SS-S----SS-------EEEEE-

Sequence (102 aa):
MVTALHHIPNGEIWSVDEIEKRKATVEEAGLEWSVVESVPIHEDIKTHTGQYDLWIKNYQQTLRNLAQCGIYTVCYNFMPVLDWDTYRSGIRIAGWFKSAAF